Protein AF-A0A5P9D4S2-F1 (afdb_monomer_lite)

Sequence (70 aa):
MGAQAIRFLIQVAFAMAGLVAVVLVAPPYGASLGLFLLVFGLWLGRRVFKRIATLDEVKADLRDRVDDGP

Radius of gyration: 14.91 Å; chains: 1; bounding box: 39×14×36 Å

Structure (mmCIF, N/CA/C/O backbone):
data_AF-A0A5P9D4S2-F1
#
_entry.id   AF-A0A5P9D4S2-F1
#
loop_
_atom_site.group_PDB
_atom_site.id
_atom_site.type_symbol
_atom_site.label_atom_id
_atom_site.label_alt_id
_atom_site.label_comp_id
_atom_site.label_asym_id
_atom_site.label_entity_id
_atom_site.label_seq_id
_atom_site.pdbx_PDB_ins_code
_atom_site.Cartn_x
_atom_site.Cartn_y
_atom_site.Cartn_z
_atom_site.occupancy
_atom_site.B_iso_or_equiv
_atom_site.auth_seq_id
_atom_site.auth_comp_id
_atom_site.auth_asym_id
_atom_site.auth_atom_id
_atom_site.pdbx_PDB_model_num
ATOM 1 N N . MET A 1 1 ? -2.859 5.066 16.335 1.00 60.47 1 MET A N 1
ATOM 2 C CA . MET A 1 1 ? -3.026 4.802 14.887 1.00 60.47 1 MET A CA 1
ATOM 3 C C . MET A 1 1 ? -3.983 3.630 14.747 1.00 60.47 1 MET A C 1
ATOM 5 O O . MET A 1 1 ? -3.674 2.587 15.303 1.00 60.47 1 MET A O 1
ATOM 9 N N . GLY A 1 2 ? -5.138 3.810 14.099 1.00 84.19 2 GLY A N 1
ATOM 10 C CA . GLY A 1 2 ? -6.107 2.721 13.885 1.00 84.19 2 GLY A CA 1
ATOM 11 C C . GLY A 1 2 ? -5.665 1.738 12.794 1.00 84.19 2 GLY A C 1
ATOM 12 O O . GLY A 1 2 ? -4.779 2.054 11.990 1.00 84.19 2 GLY A O 1
ATOM 13 N N . ALA A 1 3 ? -6.289 0.561 12.729 1.00 85.69 3 ALA A N 1
ATOM 14 C CA . ALA A 1 3 ? -5.959 -0.490 11.761 1.00 85.69 3 ALA A CA 1
ATOM 15 C C . ALA A 1 3 ? -6.066 -0.018 10.299 1.00 85.69 3 ALA A C 1
ATOM 17 O O . ALA A 1 3 ? -5.292 -0.439 9.433 1.00 85.69 3 ALA A O 1
ATOM 18 N N . GLN A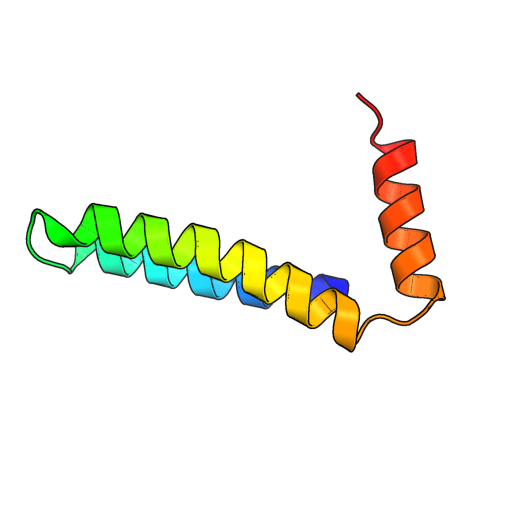 1 4 ? -6.993 0.902 10.025 1.00 86.50 4 GLN A N 1
ATOM 19 C CA . GLN A 1 4 ? -7.189 1.509 8.709 1.00 86.50 4 GLN A CA 1
ATOM 20 C C . GLN A 1 4 ? -6.010 2.399 8.295 1.00 86.50 4 GLN A C 1
ATOM 22 O O . GLN A 1 4 ? -5.551 2.311 7.156 1.00 86.50 4 GLN A O 1
ATOM 27 N N . ALA A 1 5 ? -5.444 3.170 9.229 1.00 88.38 5 ALA A N 1
ATOM 28 C CA . ALA A 1 5 ? -4.243 3.967 8.977 1.00 88.38 5 ALA A CA 1
ATOM 29 C C . ALA A 1 5 ? -3.036 3.070 8.661 1.00 88.38 5 ALA A C 1
ATOM 31 O O . ALA A 1 5 ? -2.279 3.356 7.740 1.00 88.38 5 ALA A O 1
ATOM 32 N N . ILE A 1 6 ? -2.889 1.940 9.362 1.00 89.88 6 ILE A N 1
ATOM 33 C CA . ILE A 1 6 ? -1.820 0.965 9.088 1.00 89.88 6 ILE A CA 1
ATOM 34 C C . ILE A 1 6 ? -1.988 0.345 7.696 1.00 89.88 6 ILE A C 1
ATOM 36 O O . ILE A 1 6 ? -1.023 0.263 6.937 1.00 89.88 6 ILE A O 1
ATOM 40 N N . ARG A 1 7 ? -3.214 -0.044 7.321 1.00 91.06 7 ARG A N 1
ATOM 41 C CA . ARG A 1 7 ?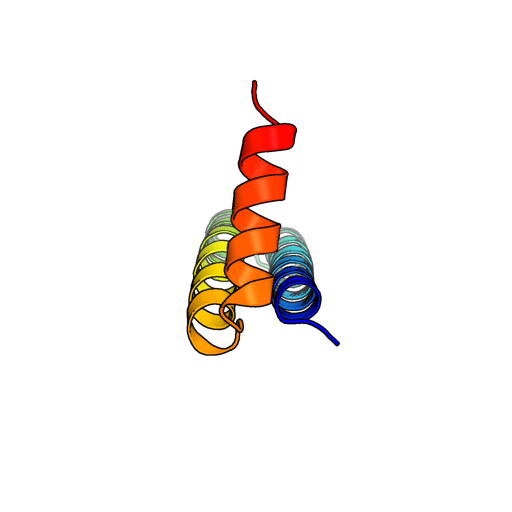 -3.512 -0.525 5.964 1.00 91.06 7 ARG A CA 1
ATOM 42 C C . ARG A 1 7 ? -3.136 0.517 4.909 1.00 91.06 7 ARG A C 1
ATOM 44 O O . ARG A 1 7 ? -2.511 0.150 3.918 1.00 91.06 7 ARG A O 1
ATOM 51 N N . PHE A 1 8 ? -3.500 1.780 5.122 1.00 91.75 8 PHE A N 1
ATOM 52 C CA . PHE A 1 8 ? -3.175 2.871 4.205 1.00 91.75 8 PHE A CA 1
ATOM 53 C C . PHE A 1 8 ? -1.662 3.076 4.078 1.00 91.75 8 PHE A C 1
ATOM 55 O O . PHE A 1 8 ? -1.146 3.109 2.966 1.00 91.75 8 PHE A O 1
ATOM 62 N N . LEU A 1 9 ? -0.931 3.111 5.197 1.00 94.75 9 LEU A N 1
ATOM 63 C CA . LEU A 1 9 ? 0.528 3.254 5.199 1.00 94.75 9 LEU A CA 1
ATOM 64 C C . LEU A 1 9 ? 1.222 2.126 4.429 1.00 94.75 9 LEU A C 1
ATOM 66 O O . LEU A 1 9 ? 2.130 2.394 3.647 1.00 94.75 9 LEU A O 1
ATOM 70 N N . ILE A 1 10 ? 0.768 0.878 4.594 1.00 93.06 10 ILE A N 1
ATOM 71 C CA . ILE A 1 10 ? 1.282 -0.259 3.817 1.00 93.06 10 ILE A CA 1
ATOM 72 C C . ILE A 1 10 ? 1.024 -0.037 2.323 1.00 93.06 10 ILE A C 1
ATOM 74 O O . ILE A 1 10 ? 1.936 -0.178 1.514 1.00 93.06 10 ILE A O 1
ATOM 78 N N . GLN A 1 11 ? -0.198 0.336 1.944 1.00 93.81 11 GLN A N 1
ATOM 79 C CA . GLN A 1 11 ? -0.546 0.551 0.539 1.00 93.81 11 GLN A CA 1
ATOM 80 C C . GLN A 1 11 ? 0.275 1.681 -0.092 1.00 93.81 11 GLN A C 1
ATOM 82 O O . GLN A 1 11 ? 0.805 1.499 -1.185 1.00 93.81 11 GLN A O 1
ATOM 87 N N . VAL A 1 12 ? 0.445 2.805 0.608 1.00 95.88 12 VAL A N 1
ATOM 88 C CA . VAL A 1 12 ? 1.261 3.936 0.145 1.00 95.88 12 VAL A CA 1
ATOM 89 C C . VAL A 1 12 ? 2.729 3.537 0.014 1.00 95.88 12 VAL A C 1
ATOM 91 O O . VAL A 1 12 ? 3.339 3.817 -1.014 1.00 95.88 12 VAL A O 1
ATOM 94 N N . ALA A 1 13 ? 3.294 2.837 1.002 1.00 96.62 13 ALA A N 1
ATOM 95 C CA . ALA A 1 13 ? 4.683 2.386 0.948 1.00 96.62 13 ALA A CA 1
ATOM 96 C C . ALA A 1 13 ? 4.944 1.488 -0.273 1.00 96.62 13 ALA A C 1
ATOM 98 O O . ALA A 1 13 ? 5.918 1.688 -0.998 1.00 96.62 13 ALA A O 1
ATOM 99 N N . PHE A 1 14 ? 4.043 0.541 -0.545 1.00 96.94 14 PHE A N 1
ATOM 100 C CA . PHE A 1 14 ? 4.153 -0.340 -1.707 1.00 96.94 14 PHE A CA 1
ATOM 101 C C . PHE A 1 14 ? 3.878 0.370 -3.034 1.00 96.94 14 PHE A C 1
ATOM 103 O O . PHE A 1 14 ? 4.533 0.054 -4.024 1.00 96.94 14 PHE A O 1
ATOM 110 N N . ALA A 1 15 ? 2.969 1.347 -3.070 1.00 95.12 15 ALA A N 1
ATOM 111 C CA . ALA A 1 15 ? 2.745 2.167 -4.257 1.00 95.12 15 ALA A CA 1
ATOM 112 C C . ALA A 1 15 ? 3.987 2.999 -4.608 1.00 95.12 15 ALA A C 1
ATOM 114 O O . ALA A 1 15 ? 4.413 3.011 -5.762 1.00 95.12 15 ALA A O 1
ATOM 115 N N . MET A 1 16 ? 4.618 3.620 -3.607 1.00 97.12 16 MET A N 1
ATOM 116 C CA . MET A 1 16 ? 5.868 4.360 -3.787 1.00 97.12 16 MET A CA 1
ATOM 117 C C . MET A 1 16 ? 7.005 3.438 -4.231 1.00 97.12 16 MET A C 1
ATOM 119 O O . MET A 1 16 ? 7.704 3.752 -5.192 1.00 97.12 16 MET A O 1
ATOM 123 N N . ALA A 1 17 ? 7.158 2.271 -3.597 1.00 95.94 17 ALA A N 1
ATOM 124 C CA . ALA A 1 17 ? 8.140 1.271 -4.013 1.00 95.94 17 ALA A CA 1
ATOM 125 C C . ALA A 1 17 ? 7.894 0.785 -5.451 1.00 95.94 17 ALA A C 1
ATOM 127 O O . ALA A 1 17 ? 8.842 0.628 -6.216 1.00 95.94 17 ALA A O 1
ATOM 128 N N . GLY A 1 18 ? 6.630 0.591 -5.837 1.00 94.88 18 GLY A N 1
ATOM 129 C CA . GLY A 1 18 ? 6.242 0.224 -7.195 1.00 94.88 18 GLY A CA 1
ATOM 130 C C . GLY A 1 18 ? 6.616 1.294 -8.218 1.00 94.88 18 GLY A C 1
ATOM 131 O O . GLY A 1 18 ? 7.181 0.965 -9.256 1.00 94.88 18 GLY A O 1
ATOM 132 N N . LEU A 1 19 ? 6.381 2.572 -7.909 1.00 95.56 19 LEU A N 1
ATOM 133 C CA . LEU A 1 19 ? 6.772 3.690 -8.772 1.00 95.56 19 LEU A CA 1
ATOM 134 C C . LEU A 1 19 ? 8.295 3.747 -8.946 1.00 95.56 19 LEU A C 1
ATOM 136 O O . LEU A 1 19 ? 8.787 3.821 -10.071 1.00 95.56 19 LEU A O 1
ATOM 140 N N . VAL A 1 20 ? 9.046 3.627 -7.850 1.00 95.31 20 VAL A N 1
ATOM 141 C CA . VAL A 1 20 ? 10.515 3.565 -7.886 1.00 95.31 20 VAL A CA 1
ATOM 142 C C . VAL A 1 20 ? 10.994 2.378 -8.726 1.00 95.31 20 VAL A C 1
ATOM 144 O O . VAL A 1 20 ? 11.905 2.534 -9.537 1.00 95.31 20 VAL A O 1
ATOM 147 N N . ALA A 1 21 ? 10.357 1.213 -8.587 1.00 94.06 21 ALA A N 1
ATOM 148 C CA . ALA A 1 21 ? 10.678 0.030 -9.377 1.00 94.06 21 ALA A CA 1
ATOM 149 C C . ALA A 1 21 ? 10.437 0.250 -10.878 1.00 94.06 21 ALA A C 1
ATOM 151 O O . ALA A 1 21 ? 11.261 -0.159 -11.686 1.00 94.06 21 ALA A O 1
ATOM 152 N N . VAL A 1 22 ? 9.359 0.933 -11.267 1.00 93.38 22 VAL A N 1
ATOM 153 C CA . VAL A 1 22 ? 9.088 1.244 -12.681 1.00 93.38 22 VAL A CA 1
ATOM 154 C C . VAL A 1 22 ? 10.143 2.184 -13.269 1.00 93.38 22 VAL A C 1
ATOM 156 O O . VAL A 1 22 ? 10.518 2.017 -14.426 1.00 93.38 22 VAL A O 1
ATOM 159 N N . VAL A 1 23 ? 10.622 3.157 -12.489 1.00 94.56 23 VAL A N 1
ATOM 160 C CA . VAL A 1 23 ? 11.536 4.205 -12.977 1.00 94.56 23 VAL A CA 1
ATOM 161 C C . VAL A 1 23 ? 12.999 3.756 -12.990 1.00 94.56 23 VAL A C 1
ATOM 163 O O . VAL A 1 23 ? 13.726 4.087 -13.922 1.00 94.56 23 VAL A O 1
ATOM 166 N N . LEU A 1 24 ? 13.450 3.037 -11.959 1.00 96.25 24 LEU A N 1
ATOM 167 C CA . LEU A 1 24 ? 14.874 2.730 -11.774 1.00 96.25 24 LEU A CA 1
ATOM 168 C C . LEU A 1 24 ? 15.289 1.347 -12.286 1.00 96.25 24 LEU A C 1
ATOM 170 O O . LEU A 1 24 ? 16.481 1.103 -12.468 1.00 96.25 24 LEU A O 1
ATOM 174 N N . VAL A 1 25 ? 14.347 0.425 -12.499 1.00 95.06 25 VAL A N 1
ATOM 175 C CA . VAL A 1 25 ? 14.670 -0.932 -12.961 1.00 95.06 25 VAL A CA 1
ATOM 176 C C . VAL A 1 25 ? 14.717 -0.971 -14.482 1.00 95.06 25 VAL A C 1
ATOM 178 O O . VAL A 1 25 ? 13.830 -0.464 -15.166 1.00 95.06 25 VAL A O 1
ATOM 181 N N . ALA A 1 26 ? 15.746 -1.631 -15.013 1.00 90.56 26 ALA A N 1
ATOM 182 C CA . ALA A 1 26 ? 15.923 -1.785 -16.447 1.00 90.56 26 ALA A CA 1
ATOM 183 C C . ALA A 1 26 ? 14.711 -2.489 -17.103 1.00 90.56 26 ALA A C 1
ATOM 185 O O . ALA A 1 26 ? 14.183 -3.472 -16.559 1.00 90.56 26 ALA A O 1
ATOM 186 N N . PRO A 1 27 ? 14.281 -2.038 -18.294 1.00 89.50 27 PRO A N 1
ATOM 187 C CA . PRO A 1 27 ? 13.286 -2.749 -19.085 1.00 89.50 27 PRO A CA 1
ATOM 188 C C . PRO A 1 27 ? 13.722 -4.196 -19.386 1.00 89.50 27 PRO A C 1
ATOM 190 O O . PRO A 1 27 ? 14.913 -4.435 -19.598 1.00 89.50 27 PRO A O 1
ATOM 193 N N . PRO A 1 28 ? 12.785 -5.164 -19.440 1.00 86.62 28 PRO A N 1
ATOM 194 C CA . PRO A 1 28 ? 11.327 -5.019 -19.307 1.00 86.62 28 PRO A CA 1
ATOM 195 C C . PRO A 1 28 ? 10.797 -5.161 -17.864 1.00 86.62 28 PRO A C 1
ATOM 197 O O . PRO A 1 28 ? 9.589 -5.101 -17.640 1.00 86.62 28 PRO A O 1
ATOM 200 N N . TYR A 1 29 ? 11.673 -5.373 -16.879 1.00 92.81 29 TYR A N 1
ATOM 201 C CA . TYR A 1 29 ? 11.279 -5.891 -15.564 1.00 92.81 29 TYR A CA 1
ATOM 202 C C . TYR A 1 29 ? 10.659 -4.851 -14.623 1.00 92.81 29 TYR A C 1
ATOM 204 O O . TYR A 1 29 ? 9.932 -5.226 -13.700 1.00 92.81 29 TYR A O 1
ATOM 212 N N . GLY A 1 30 ? 10.905 -3.555 -14.852 1.00 92.19 30 GLY A N 1
ATOM 213 C CA . GLY A 1 30 ? 10.375 -2.481 -14.003 1.00 92.19 30 GLY A CA 1
ATOM 214 C C . GLY A 1 30 ? 8.848 -2.456 -13.943 1.00 92.19 30 GLY A C 1
ATOM 215 O O . GLY A 1 30 ? 8.276 -2.373 -12.857 1.00 92.19 30 GLY A O 1
ATOM 216 N N . ALA A 1 31 ? 8.173 -2.634 -15.083 1.00 92.25 31 ALA A N 1
ATOM 217 C CA . ALA A 1 31 ? 6.711 -2.660 -15.145 1.00 92.25 31 ALA A CA 1
ATOM 218 C C . ALA A 1 31 ? 6.117 -3.876 -14.414 1.00 92.25 31 ALA A C 1
ATOM 220 O O . ALA A 1 31 ? 5.196 -3.727 -13.609 1.00 92.25 31 ALA A O 1
ATOM 221 N N . SER A 1 32 ? 6.666 -5.076 -14.643 1.00 94.94 32 SER A N 1
ATOM 222 C CA . SER A 1 32 ? 6.199 -6.297 -13.974 1.00 94.94 32 SER A CA 1
ATOM 223 C C . SER A 1 32 ? 6.434 -6.254 -12.465 1.00 94.94 32 SER A C 1
ATOM 225 O O . SER A 1 32 ? 5.565 -6.660 -11.695 1.00 94.94 32 SER A O 1
ATOM 227 N N . LEU A 1 33 ? 7.584 -5.727 -12.032 1.00 94.06 33 LEU A N 1
ATOM 228 C CA . LEU A 1 33 ? 7.907 -5.595 -10.614 1.00 94.06 33 LEU A CA 1
ATOM 229 C C . LEU A 1 33 ? 7.033 -4.532 -9.939 1.00 94.06 33 LEU A C 1
ATOM 231 O O . LEU A 1 33 ? 6.518 -4.772 -8.849 1.00 94.06 33 LEU A O 1
ATOM 235 N N . GLY A 1 34 ? 6.810 -3.392 -10.596 1.00 93.62 34 GLY A N 1
ATOM 236 C CA . GLY A 1 34 ? 5.911 -2.350 -10.105 1.00 93.62 34 GLY A CA 1
ATOM 237 C C . GLY A 1 34 ? 4.479 -2.852 -9.925 1.00 93.62 34 GLY A C 1
ATOM 238 O O . GLY A 1 34 ? 3.880 -2.653 -8.866 1.00 93.62 34 GLY A O 1
ATOM 239 N N . LEU A 1 35 ? 3.952 -3.582 -10.915 1.00 94.94 35 LEU A N 1
ATOM 240 C CA . LEU A 1 35 ? 2.635 -4.212 -10.823 1.00 94.94 35 LEU A CA 1
ATOM 241 C C . LEU A 1 35 ? 2.570 -5.221 -9.669 1.00 94.94 35 LEU A C 1
ATOM 243 O O . LEU A 1 35 ? 1.618 -5.205 -8.887 1.00 94.94 35 LEU A O 1
ATOM 247 N N . PHE A 1 36 ? 3.588 -6.076 -9.539 1.00 96.62 36 PHE A N 1
ATOM 248 C CA . PHE A 1 36 ? 3.669 -7.040 -8.445 1.00 96.62 36 PHE A CA 1
ATOM 249 C C . PHE A 1 36 ? 3.638 -6.345 -7.078 1.00 96.62 36 PHE A C 1
ATOM 251 O O . PHE A 1 36 ? 2.856 -6.740 -6.214 1.00 96.62 36 PHE A O 1
ATOM 258 N N . LEU A 1 37 ? 4.424 -5.281 -6.893 1.00 96.12 37 LEU A N 1
ATOM 259 C CA . LEU A 1 37 ? 4.465 -4.511 -5.648 1.00 96.12 37 LEU A CA 1
ATOM 260 C C . LEU A 1 37 ? 3.114 -3.863 -5.325 1.00 96.12 37 LEU A C 1
ATOM 262 O O . LEU A 1 37 ? 2.686 -3.909 -4.172 1.00 96.12 37 LEU A O 1
ATOM 266 N N . LEU A 1 38 ? 2.405 -3.331 -6.323 1.00 95.31 38 LEU A N 1
ATOM 267 C CA . LEU A 1 38 ? 1.065 -2.768 -6.134 1.0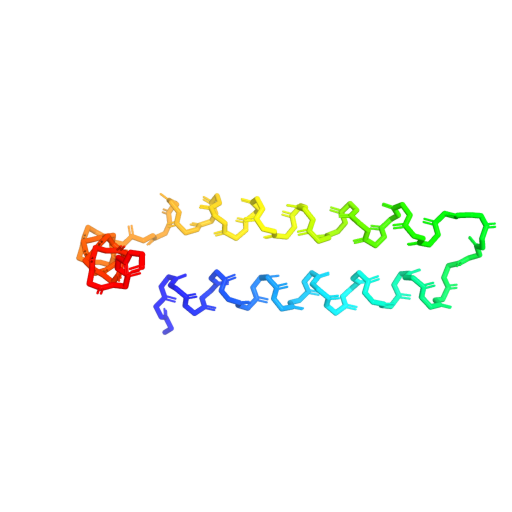0 95.31 38 LEU A CA 1
ATOM 268 C C . LEU A 1 38 ? 0.060 -3.827 -5.663 1.00 95.31 38 LEU A C 1
ATOM 270 O O . LEU A 1 38 ? -0.604 -3.648 -4.640 1.00 95.31 38 LEU A O 1
ATOM 274 N N . VAL A 1 39 ? -0.031 -4.953 -6.374 1.00 96.31 39 VAL A N 1
ATOM 275 C CA . VAL A 1 39 ? -0.961 -6.041 -6.028 1.00 96.31 39 VAL A CA 1
ATOM 276 C C . VAL A 1 39 ? -0.620 -6.630 -4.659 1.00 96.31 39 VAL A C 1
ATOM 278 O O . VAL A 1 39 ? -1.506 -6.837 -3.824 1.00 96.31 39 VAL A O 1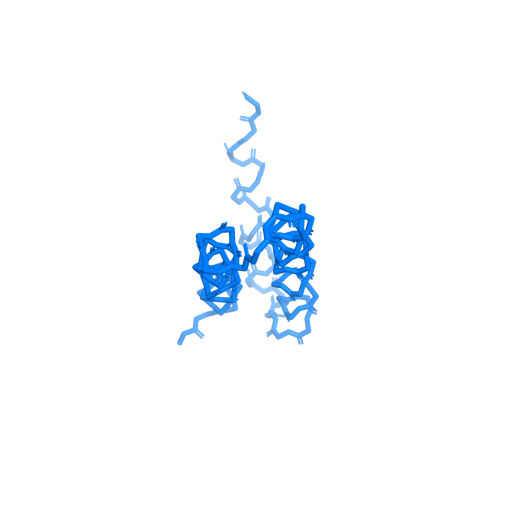
ATOM 281 N N . PHE A 1 40 ? 0.668 -6.852 -4.398 1.00 96.12 40 PHE A N 1
ATOM 282 C CA . PHE A 1 40 ? 1.136 -7.379 -3.125 1.00 96.12 40 PHE A CA 1
ATOM 283 C C . PHE A 1 40 ? 0.871 -6.406 -1.970 1.00 96.12 40 PHE A C 1
ATOM 285 O O . PHE A 1 40 ? 0.408 -6.839 -0.918 1.00 96.12 40 PHE A O 1
ATOM 292 N N . GLY A 1 41 ? 1.064 -5.099 -2.162 1.00 94.12 41 GLY A N 1
ATOM 293 C CA . GLY A 1 41 ? 0.744 -4.074 -1.165 1.00 94.12 41 GLY A CA 1
ATOM 294 C C . GLY A 1 41 ? -0.742 -4.035 -0.800 1.00 94.12 41 GLY A C 1
ATOM 295 O O . GLY A 1 41 ? -1.095 -3.960 0.381 1.00 94.12 41 GLY A O 1
ATOM 296 N N . LEU A 1 42 ? -1.631 -4.170 -1.791 1.00 94.50 42 LEU A N 1
ATOM 297 C CA . LEU A 1 42 ? -3.077 -4.277 -1.560 1.00 94.50 42 LEU A CA 1
ATOM 298 C C . LEU A 1 42 ? -3.435 -5.542 -0.771 1.00 94.50 42 LEU A C 1
ATOM 300 O O . LEU A 1 42 ? -4.214 -5.480 0.188 1.00 94.50 42 LEU A O 1
ATOM 304 N N . TRP A 1 43 ? -2.857 -6.681 -1.158 1.00 96.25 43 TRP A N 1
ATOM 305 C CA . TRP A 1 43 ? -3.059 -7.956 -0.476 1.00 96.25 43 TRP A CA 1
ATOM 306 C C . TRP A 1 43 ? -2.546 -7.915 0.967 1.00 96.25 43 TRP A C 1
ATOM 308 O O . TRP A 1 43 ? -3.282 -8.275 1.890 1.00 96.25 43 TRP A O 1
ATOM 318 N N . LEU A 1 44 ? -1.325 -7.418 1.179 1.00 93.69 44 LEU A N 1
ATOM 319 C CA . LEU A 1 44 ? -0.690 -7.329 2.488 1.00 93.69 44 LEU A CA 1
ATOM 320 C C . LEU A 1 44 ? -1.448 -6.366 3.401 1.00 93.69 44 LEU A C 1
ATOM 322 O O . LEU A 1 44 ? -1.771 -6.734 4.528 1.00 93.69 44 LEU A O 1
ATOM 326 N N . GLY A 1 45 ? -1.819 -5.180 2.909 1.00 91.38 45 GLY A N 1
ATOM 327 C CA . GLY A 1 45 ? -2.618 -4.218 3.670 1.00 91.38 45 GLY A CA 1
ATOM 328 C C . GLY A 1 45 ? -3.951 -4.817 4.130 1.00 91.38 45 GLY A C 1
ATOM 329 O O . GLY A 1 45 ? -4.331 -4.681 5.294 1.00 91.38 45 GLY A O 1
ATOM 330 N N . ARG A 1 46 ? -4.635 -5.570 3.255 1.00 91.38 46 ARG A N 1
ATOM 331 C CA . ARG A 1 46 ? -5.862 -6.304 3.612 1.00 91.38 46 ARG A CA 1
ATOM 332 C C . ARG A 1 46 ? -5.591 -7.426 4.619 1.00 91.38 46 ARG A C 1
ATOM 334 O O . ARG A 1 46 ? -6.388 -7.629 5.537 1.00 91.38 46 ARG A O 1
ATOM 341 N N . ARG A 1 47 ? -4.496 -8.175 4.457 1.00 93.56 47 ARG A N 1
ATOM 342 C CA . ARG A 1 47 ? -4.124 -9.283 5.349 1.00 93.56 47 ARG A CA 1
ATOM 343 C C . ARG A 1 47 ? -3.786 -8.793 6.753 1.00 93.56 47 ARG A C 1
ATOM 345 O O . ARG A 1 47 ? -4.194 -9.451 7.710 1.00 93.56 47 ARG A O 1
ATOM 352 N N . VAL A 1 48 ? -3.064 -7.677 6.855 1.00 91.81 48 VAL A N 1
ATOM 353 C CA . VAL A 1 48 ?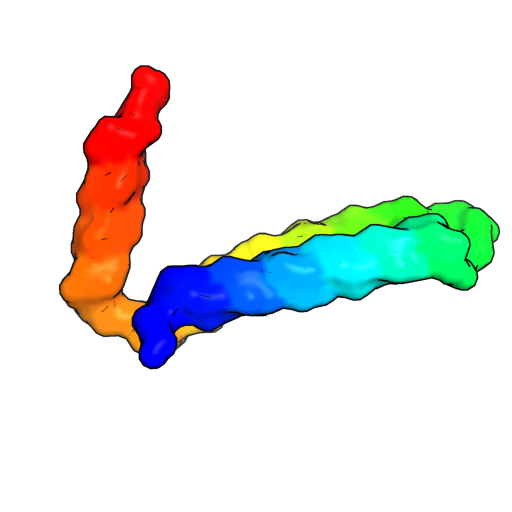 -2.684 -7.029 8.114 1.00 91.81 48 VAL A CA 1
ATOM 354 C C . VAL A 1 48 ? -3.914 -6.461 8.802 1.00 91.81 48 VAL A C 1
ATOM 356 O O . VAL A 1 48 ? -4.140 -6.814 9.953 1.00 91.81 48 VAL A O 1
ATOM 359 N N . PHE A 1 49 ? -4.764 -5.707 8.093 1.00 90.69 49 PHE A N 1
ATOM 360 C CA . PHE A 1 49 ? -6.022 -5.188 8.643 1.00 90.69 49 PHE A CA 1
ATOM 361 C C . PHE A 1 49 ? -6.850 -6.295 9.308 1.00 90.69 49 PHE A C 1
ATOM 363 O O . PHE A 1 49 ? -7.194 -6.188 10.475 1.00 90.69 49 PHE A O 1
ATOM 370 N N . LYS A 1 50 ? -7.054 -7.429 8.624 1.00 90.19 50 LYS A N 1
ATOM 371 C CA . LYS A 1 50 ? -7.784 -8.578 9.191 1.00 90.19 50 LYS A CA 1
ATOM 372 C C . LYS A 1 50 ? -7.144 -9.201 10.440 1.00 90.19 50 LYS A C 1
ATOM 374 O O . LYS A 1 50 ? -7.821 -9.952 11.129 1.00 90.19 50 LYS A O 1
ATOM 379 N N . ARG A 1 51 ? -5.846 -8.993 10.684 1.00 90.62 51 ARG A N 1
ATOM 380 C CA . ARG A 1 51 ? -5.158 -9.513 11.879 1.00 90.62 51 ARG A CA 1
ATOM 381 C C . ARG A 1 51 ? -5.194 -8.549 13.057 1.00 90.62 51 ARG A C 1
ATOM 383 O O . ARG A 1 51 ? -5.159 -9.025 14.182 1.00 90.62 51 ARG A O 1
ATOM 390 N N . ILE A 1 52 ? -5.187 -7.243 12.798 1.00 90.25 52 ILE A N 1
ATOM 391 C CA . ILE A 1 52 ? -5.031 -6.223 13.845 1.00 90.25 52 ILE A CA 1
ATOM 392 C C . ILE A 1 52 ? -6.328 -5.481 14.165 1.00 90.25 52 ILE A C 1
ATOM 394 O O . ILE A 1 52 ? -6.422 -4.907 15.243 1.00 90.25 52 ILE A O 1
ATOM 398 N N . ALA A 1 53 ? -7.290 -5.458 13.238 1.00 88.06 53 ALA A N 1
ATOM 399 C CA . ALA A 1 53 ? -8.509 -4.683 13.400 1.00 88.06 53 ALA A CA 1
ATOM 400 C C . ALA A 1 53 ? -9.380 -5.253 14.517 1.00 88.06 53 ALA A C 1
ATOM 402 O O . ALA A 1 53 ? -9.600 -6.466 14.599 1.00 88.06 53 ALA A O 1
ATOM 403 N N . THR A 1 54 ? -9.905 -4.363 15.352 1.00 88.75 54 THR A N 1
ATOM 404 C CA . THR A 1 54 ? -10.916 -4.722 16.351 1.00 88.75 54 THR A CA 1
ATOM 405 C C . THR A 1 54 ? -12.288 -4.897 15.693 1.00 88.75 54 THR A C 1
ATOM 407 O O . THR A 1 54 ? -12.511 -4.481 14.554 1.00 88.75 54 THR A O 1
ATOM 410 N N . LEU A 1 55 ? -13.243 -5.514 16.401 1.00 87.19 55 LEU A N 1
ATOM 411 C CA . LEU A 1 55 ? -14.607 -5.696 15.883 1.00 87.19 55 LEU A CA 1
ATOM 412 C C . LEU A 1 55 ? -15.290 -4.360 15.553 1.00 87.19 55 LEU A C 1
ATOM 414 O O . LEU A 1 55 ? -16.013 -4.282 14.560 1.00 87.19 55 LEU A O 1
ATOM 418 N N . ASP A 1 56 ? -15.020 -3.315 16.336 1.00 87.19 56 ASP A N 1
ATOM 419 C CA . ASP A 1 56 ? -15.554 -1.973 16.094 1.00 87.19 56 ASP A CA 1
ATOM 420 C C . ASP A 1 56 ? -14.982 -1.361 14.810 1.00 87.19 56 ASP A C 1
ATOM 422 O O . ASP A 1 56 ? -15.733 -0.817 14.003 1.00 87.19 56 ASP A O 1
ATOM 426 N N . GLU A 1 57 ? -13.676 -1.519 14.565 1.00 86.69 57 GLU A N 1
ATOM 427 C CA . GLU A 1 57 ? -13.029 -1.057 13.329 1.00 86.69 57 GLU A CA 1
ATOM 428 C C . GLU A 1 57 ? -13.517 -1.833 12.099 1.00 86.69 57 GLU A C 1
ATOM 430 O O . GLU A 1 57 ? -13.702 -1.252 11.033 1.00 86.69 57 GLU A O 1
ATOM 435 N N . VAL A 1 58 ? -13.768 -3.140 12.232 1.00 86.94 58 VAL A N 1
ATOM 436 C CA . VAL A 1 58 ? -14.350 -3.949 11.149 1.00 86.94 58 VAL A CA 1
ATOM 437 C C . VAL A 1 58 ? -15.786 -3.517 10.857 1.00 86.94 58 VAL A C 1
ATOM 439 O O . VAL A 1 58 ? -16.174 -3.426 9.694 1.00 86.94 58 VAL A O 1
ATOM 442 N N . LYS A 1 59 ? -16.580 -3.236 11.894 1.00 88.38 59 LYS A N 1
ATOM 443 C CA . LYS A 1 59 ? -17.952 -2.746 11.739 1.00 88.38 59 LYS A CA 1
ATOM 444 C C . LYS A 1 59 ? -17.982 -1.365 11.083 1.00 88.38 59 LYS A C 1
ATOM 446 O O . LYS A 1 59 ? -18.833 -1.144 10.227 1.00 88.38 59 LYS A O 1
ATOM 451 N N . ALA A 1 60 ? -17.061 -0.474 11.451 1.00 86.50 60 ALA A N 1
ATOM 452 C CA . ALA A 1 60 ? -16.897 0.828 10.811 1.00 86.50 60 ALA A CA 1
ATOM 453 C C . ALA A 1 60 ? -16.513 0.681 9.328 1.00 86.50 60 ALA A C 1
ATOM 455 O O . ALA A 1 60 ? -17.219 1.204 8.480 1.00 86.50 60 ALA A O 1
ATOM 456 N N . ASP A 1 61 ? -15.502 -0.134 8.997 1.00 83.56 61 ASP A N 1
ATOM 457 C CA . ASP A 1 61 ? -15.086 -0.391 7.603 1.00 83.56 61 ASP A CA 1
ATOM 458 C C . ASP A 1 61 ? -16.200 -1.038 6.757 1.00 83.56 61 ASP A C 1
ATOM 460 O O . ASP A 1 61 ? -16.292 -0.785 5.559 1.00 83.56 61 ASP A O 1
ATOM 464 N N . LEU A 1 62 ? -17.059 -1.874 7.349 1.00 85.31 62 LEU A N 1
ATOM 465 C CA . LEU A 1 62 ? -18.238 -2.414 6.663 1.00 85.31 62 LEU A CA 1
ATOM 466 C C . LEU A 1 62 ? -19.321 -1.360 6.456 1.00 85.31 62 LEU A C 1
ATOM 468 O O . LEU A 1 62 ? -19.942 -1.347 5.399 1.00 85.31 62 LEU A O 1
ATOM 472 N N . ARG A 1 63 ? -19.554 -0.508 7.456 1.00 86.69 63 ARG A N 1
ATOM 473 C CA . ARG A 1 63 ? -20.538 0.566 7.372 1.00 86.69 63 ARG A CA 1
ATOM 474 C C . ARG A 1 63 ? -20.134 1.603 6.333 1.00 86.69 63 ARG A C 1
ATOM 476 O O . ARG A 1 63 ? -20.959 1.895 5.484 1.00 86.69 63 ARG A O 1
ATOM 483 N N . ASP A 1 64 ? -18.871 2.023 6.316 1.00 84.19 64 ASP A N 1
ATOM 484 C CA . ASP A 1 64 ? -18.329 2.913 5.283 1.00 84.19 64 ASP A CA 1
ATOM 485 C C . ASP A 1 64 ? -18.576 2.336 3.882 1.00 84.19 64 ASP A C 1
ATOM 487 O O . ASP A 1 64 ? -19.054 3.033 3.006 1.00 84.19 64 ASP A O 1
ATOM 491 N N . ARG A 1 65 ? -18.359 1.030 3.666 1.00 82.12 65 ARG A N 1
ATOM 492 C CA . ARG A 1 65 ? -18.612 0.387 2.357 1.00 82.12 65 ARG A CA 1
ATOM 493 C C . ARG A 1 65 ? -20.083 0.280 1.966 1.00 82.12 65 ARG A C 1
ATOM 495 O O . ARG A 1 65 ? -20.371 0.083 0.790 1.00 82.12 65 ARG A O 1
ATOM 502 N N . VAL A 1 66 ? -20.983 0.267 2.945 1.00 87.00 66 VAL A N 1
ATOM 503 C CA . VAL A 1 66 ? -22.433 0.229 2.717 1.00 87.00 66 VAL A CA 1
ATOM 504 C C . VAL A 1 66 ? -22.955 1.640 2.464 1.00 87.00 66 VAL A C 1
ATOM 506 O O . VAL A 1 66 ? -23.779 1.818 1.570 1.00 87.00 66 VAL A O 1
ATOM 509 N N . ASP A 1 67 ? -22.458 2.618 3.221 1.00 81.62 67 ASP A N 1
ATOM 510 C CA . ASP A 1 67 ? -22.798 4.034 3.087 1.00 81.62 67 ASP A CA 1
ATOM 511 C C . ASP A 1 67 ? -22.211 4.614 1.778 1.00 81.62 67 ASP A C 1
ATOM 513 O O . ASP A 1 67 ? -22.903 5.355 1.087 1.00 81.62 67 ASP A O 1
ATOM 517 N N . ASP A 1 68 ? -21.013 4.177 1.364 1.00 75.62 68 ASP A N 1
ATOM 518 C CA . ASP A 1 68 ? -20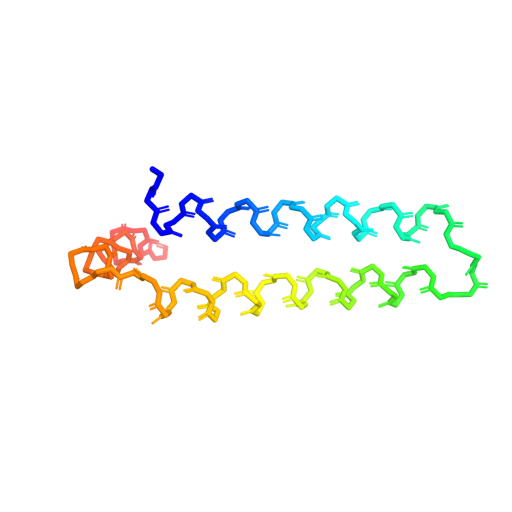.394 4.441 0.049 1.00 75.62 68 ASP A CA 1
ATOM 519 C C . ASP A 1 68 ? -20.924 3.504 -1.070 1.00 75.62 68 ASP A C 1
ATOM 521 O O . ASP A 1 68 ? -20.225 3.239 -2.052 1.00 75.62 68 ASP A O 1
ATOM 525 N N . GLY A 1 69 ? -22.133 2.940 -0.922 1.00 65.06 69 GLY A N 1
ATOM 526 C CA . GLY A 1 69 ? -22.794 2.124 -1.957 1.00 65.06 69 GLY A CA 1
ATOM 527 C C . GLY A 1 69 ? -22.877 2.828 -3.332 1.00 65.06 69 GLY A C 1
ATOM 528 O O . GLY A 1 69 ? -22.727 4.044 -3.385 1.00 65.06 69 GLY A O 1
ATOM 529 N N . PRO A 1 70 ? -23.092 2.071 -4.433 1.00 56.03 70 PRO A N 1
ATOM 530 C CA . PRO A 1 70 ? -22.675 2.408 -5.807 1.00 56.03 70 PRO A CA 1
ATOM 531 C C . PRO A 1 70 ? -23.029 3.811 -6.310 1.00 56.03 70 PRO A C 1
ATOM 533 O O . PRO A 1 70 ? -24.154 4.282 -6.033 1.00 56.03 70 PRO A O 1
#

Foldseek 3Di:
DALLVQLVVLLVVLLVVLVCLLPPPDPPVSNVSSVVSNVVSNVVSVVSSVVRHDPVRVVVVVVVPVVVDD

pLDDT: mean 89.91, std 7.67, range [56.03, 97.12]

Secondary structure (DSSP, 8-state):
--HHHHHHHHHHHHHHHHHHHHHHSPTTHHHHHHHHHHHHHHHHHHHHHHHH--HHHHHHHHHHHHHT--